Protein AF-A0A3L7TRU2-F1 (afdb_monomer_lite)

Foldseek 3Di:
DDDDDDDDDDDDDDDDDDDDDDDDDDDDDDDDPDPPPPPPPPPPPPPPDPFKFFADWADDDDFWIWTQIPVRDIDIAGNVLCVVLVPDGRDTDDVVSVVSRVVSVVLVVLLVVLVVVCVVPVAEALVRQCVVSPVDPSSNVSSVVCVVVVSHD

Sequence (153 aa):
MTRTLLRRIVTMKTAKKTAKKISKKATTKVATKVATKTAKKTVKKTATIAATKITAITPSGSAQWTLTLSNGTKVKVAAAAAQTVGVRVNGAWSDAVATRLAKSADDQKAFTKAMQLLARSGAMTRATLETKLGSDARAKQTGAALVANGWVS

Radius of gyration: 34.07 Å; chains: 1; bounding box: 79×41×100 Å

pLDDT: mean 72.5, std 24.23, range [28.97, 96.19]

Secondary structure (DSSP, 8-state):
------------------------------------------------PPPPBEEEEEE-SSSEEEEEETTS-EEEEEHHHHHHHT--TTPBP-HHHHHHHHHHHHHHHHHHHHHHHHHHHS---HHHHHHHH-SSHHHHHHHHHHHHTTS--

Structure (mmCIF, N/CA/C/O backbone):
data_AF-A0A3L7TRU2-F1
#
_entry.id   AF-A0A3L7TRU2-F1
#
loop_
_atom_site.group_PDB
_atom_site.id
_atom_site.type_symbol
_atom_site.label_atom_id
_atom_site.label_alt_id
_atom_site.label_comp_id
_atom_site.label_asym_id
_atom_site.label_entity_id
_atom_site.label_seq_id
_atom_site.pdbx_PDB_ins_code
_atom_site.Cartn_x
_atom_site.Cartn_y
_atom_site.Cartn_z
_atom_site.occupancy
_atom_site.B_iso_or_equiv
_atom_site.auth_seq_id
_atom_site.auth_comp_id
_atom_site.auth_asym_id
_atom_site.auth_atom_id
_atom_site.pdbx_PDB_model_num
ATOM 1 N N . MET A 1 1 ? 59.402 -27.076 32.355 1.00 37.66 1 MET A N 1
ATOM 2 C CA . MET A 1 1 ? 60.007 -26.510 33.583 1.00 37.66 1 MET A CA 1
ATOM 3 C C . MET A 1 1 ? 59.502 -25.073 33.736 1.00 37.66 1 MET A C 1
ATOM 5 O O . MET A 1 1 ? 59.604 -24.319 32.783 1.00 37.66 1 MET A O 1
ATOM 9 N N . THR A 1 2 ? 58.607 -24.811 34.701 1.00 34.03 2 THR A N 1
ATOM 10 C CA . THR A 1 2 ? 58.859 -23.965 35.905 1.00 34.03 2 THR A CA 1
ATOM 11 C C . THR A 1 2 ? 59.316 -22.530 35.594 1.00 34.03 2 THR A C 1
ATOM 13 O O . THR A 1 2 ? 60.434 -22.332 35.149 1.00 34.03 2 THR A O 1
ATOM 16 N N . ARG A 1 3 ? 58.413 -21.536 35.720 1.00 32.53 3 ARG A N 1
ATOM 17 C CA . ARG A 1 3 ? 58.312 -20.560 36.850 1.00 32.53 3 ARG A CA 1
ATOM 18 C C . ARG A 1 3 ? 59.574 -19.676 37.002 1.00 32.53 3 ARG A C 1
ATOM 20 O O . ARG A 1 3 ? 60.642 -20.206 37.260 1.00 32.53 3 ARG A O 1
ATOM 27 N N . THR A 1 4 ? 59.488 -18.337 37.004 1.00 38.03 4 THR A N 1
ATOM 28 C CA . THR A 1 4 ? 59.065 -17.545 38.192 1.00 38.03 4 THR A CA 1
ATOM 29 C C . THR A 1 4 ? 58.926 -16.026 37.897 1.00 38.03 4 THR A C 1
ATOM 31 O O . THR A 1 4 ? 59.577 -15.517 36.999 1.00 38.03 4 THR A O 1
ATOM 34 N N . LEU A 1 5 ? 58.062 -15.364 38.694 1.00 40.22 5 LEU A N 1
ATOM 35 C CA . LEU A 1 5 ? 57.827 -13.932 39.046 1.00 40.22 5 LEU A CA 1
ATOM 36 C C . LEU A 1 5 ? 58.940 -12.884 38.722 1.00 40.22 5 LEU A C 1
ATOM 38 O O . LEU A 1 5 ? 60.099 -13.244 38.605 1.00 40.22 5 LEU A O 1
ATOM 42 N N . LEU A 1 6 ? 58.696 -11.559 38.630 1.00 36.94 6 LEU A N 1
ATOM 43 C CA . LEU A 1 6 ? 58.055 -10.600 39.577 1.00 36.94 6 LEU A CA 1
ATOM 44 C C . LEU A 1 6 ? 57.258 -9.494 38.828 1.00 36.94 6 LEU A C 1
ATOM 46 O O . LEU A 1 6 ? 57.697 -9.024 37.791 1.00 36.94 6 LEU A O 1
ATOM 50 N N . ARG A 1 7 ? 56.024 -9.106 39.203 1.00 37.59 7 ARG A N 1
ATOM 51 C CA . ARG A 1 7 ? 55.505 -8.396 40.410 1.00 37.59 7 ARG A CA 1
ATOM 52 C C . ARG A 1 7 ? 55.666 -6.856 40.442 1.00 37.59 7 ARG A C 1
ATOM 54 O O . ARG A 1 7 ? 56.547 -6.329 41.111 1.00 37.59 7 ARG A O 1
ATOM 61 N N . ARG A 1 8 ? 54.651 -6.183 39.881 1.00 36.16 8 ARG A N 1
ATOM 62 C CA . ARG A 1 8 ? 53.944 -4.965 40.363 1.00 36.16 8 ARG A CA 1
ATOM 63 C C . ARG A 1 8 ? 52.447 -5.163 40.008 1.00 36.16 8 ARG A C 1
ATOM 65 O O . ARG A 1 8 ? 52.201 -5.712 38.942 1.00 36.16 8 ARG A O 1
ATOM 72 N N . ILE A 1 9 ? 51.377 -4.894 40.778 1.00 40.47 9 ILE A N 1
ATOM 73 C CA . ILE A 1 9 ? 51.116 -4.351 42.139 1.00 40.47 9 ILE A CA 1
ATOM 74 C C . ILE A 1 9 ? 51.736 -2.978 42.439 1.00 40.47 9 ILE A C 1
ATOM 76 O O . ILE A 1 9 ? 52.924 -2.802 42.214 1.00 40.47 9 ILE A O 1
ATOM 80 N N . VAL A 1 10 ? 51.025 -1.966 42.958 1.00 40.12 10 VAL A N 1
ATOM 81 C CA . VAL A 1 10 ? 49.670 -1.792 43.571 1.00 40.12 10 VAL A CA 1
ATOM 82 C C . VAL A 1 10 ? 49.004 -0.593 42.820 1.00 40.12 10 VAL A C 1
ATOM 84 O O . VAL A 1 10 ? 49.745 0.160 42.200 1.00 40.12 10 VAL A O 1
ATOM 87 N N . THR A 1 11 ? 47.689 -0.363 42.644 1.00 42.81 11 THR A N 1
ATOM 88 C CA . THR A 1 11 ? 46.504 -0.308 43.544 1.00 42.81 11 THR A CA 1
ATOM 89 C C . THR A 1 11 ? 45.257 -0.468 42.637 1.00 42.81 11 THR A C 1
ATOM 91 O O . THR A 1 11 ? 45.152 0.233 41.641 1.00 42.81 11 THR A O 1
ATOM 94 N N . MET A 1 12 ? 44.406 -1.500 42.741 1.00 35.88 12 MET A N 1
ATOM 95 C CA . MET A 1 12 ? 43.316 -1.702 43.722 1.00 35.88 12 MET A CA 1
ATOM 96 C C . MET A 1 12 ? 42.150 -0.686 43.648 1.00 35.88 12 MET A C 1
ATOM 98 O O . MET A 1 12 ? 42.399 0.505 43.555 1.00 35.88 12 MET A O 1
ATOM 102 N N . LYS A 1 13 ? 40.869 -1.071 43.813 1.00 33.03 13 LYS A N 1
ATOM 103 C CA . LYS A 1 13 ? 40.188 -2.388 43.688 1.00 33.03 13 LYS A CA 1
ATOM 104 C C . LYS A 1 13 ? 38.656 -2.208 43.841 1.00 33.03 13 LYS A C 1
ATOM 106 O O . LYS A 1 13 ? 38.231 -1.292 44.526 1.00 33.03 13 LYS A O 1
ATOM 111 N N . THR A 1 14 ? 37.873 -3.135 43.271 1.00 31.05 14 THR A N 1
ATOM 112 C CA . THR A 1 14 ? 36.564 -3.696 43.737 1.00 31.05 14 THR A CA 1
ATOM 113 C C . THR A 1 14 ? 35.676 -2.891 44.716 1.00 31.05 14 THR A C 1
ATOM 115 O O . THR A 1 14 ? 36.113 -2.569 45.809 1.00 31.05 14 THR A O 1
ATOM 118 N N . ALA A 1 15 ? 34.397 -2.603 44.442 1.00 33.28 15 ALA A N 1
ATOM 119 C CA . ALA A 1 15 ? 33.243 -3.501 44.204 1.00 33.28 15 ALA A CA 1
ATOM 120 C C . ALA A 1 15 ? 32.577 -4.151 45.451 1.00 33.28 15 ALA A C 1
ATOM 122 O O . ALA A 1 15 ? 33.248 -4.716 46.304 1.00 33.28 15 ALA A O 1
ATOM 123 N N . LYS A 1 16 ? 31.231 -4.232 45.385 1.00 28.97 16 LYS A N 1
ATOM 124 C CA . LYS A 1 16 ? 30.347 -5.324 45.878 1.00 28.97 16 LYS A CA 1
ATOM 125 C C . LYS A 1 16 ? 29.977 -5.434 47.384 1.00 28.97 16 LYS A C 1
ATOM 127 O O . LYS A 1 16 ? 30.651 -6.118 48.137 1.00 28.97 16 LYS A O 1
ATOM 132 N N . LYS A 1 17 ? 28.723 -5.024 47.670 1.00 33.12 17 LYS A N 1
ATOM 133 C CA . LYS A 1 17 ? 27.719 -5.584 48.628 1.00 33.12 17 LYS A CA 1
ATOM 134 C C . LYS A 1 17 ? 28.025 -5.649 50.149 1.00 33.12 17 LYS A C 1
ATOM 136 O O . LYS A 1 17 ? 29.151 -5.800 50.586 1.00 33.12 17 LYS A O 1
ATOM 141 N N . THR A 1 18 ? 26.921 -5.753 50.913 1.00 31.64 18 THR A N 1
ATOM 142 C CA . THR A 1 18 ? 26.791 -6.160 52.342 1.00 31.64 18 THR A CA 1
ATOM 143 C C . THR A 1 18 ? 27.331 -5.186 53.403 1.00 31.64 18 THR A C 1
ATOM 145 O O . THR A 1 18 ? 28.175 -4.363 53.096 1.00 31.64 18 THR A O 1
ATOM 148 N N . ALA A 1 19 ? 26.917 -5.225 54.679 1.00 31.78 19 ALA A N 1
ATOM 149 C CA . ALA A 1 19 ? 25.593 -5.478 55.282 1.00 31.78 19 ALA A CA 1
ATOM 150 C C . ALA A 1 19 ? 25.617 -5.081 56.784 1.00 31.78 19 ALA A C 1
ATOM 152 O O . ALA A 1 19 ? 26.556 -5.414 57.493 1.00 31.78 19 ALA A O 1
ATOM 153 N N . LYS A 1 20 ? 24.541 -4.445 57.273 1.00 33.06 20 LYS A N 1
ATOM 154 C CA . LYS A 1 20 ? 23.954 -4.560 58.633 1.00 33.06 20 LYS A CA 1
ATOM 155 C C . LYS A 1 20 ? 24.857 -5.010 59.819 1.00 33.06 20 LYS A C 1
ATOM 157 O O . LYS A 1 20 ? 24.949 -6.208 60.081 1.00 33.06 20 LYS A O 1
ATOM 162 N N . LYS A 1 21 ? 25.285 -4.070 60.684 1.00 31.83 21 LYS A N 1
ATOM 163 C CA . LYS A 1 21 ? 25.381 -4.269 62.160 1.00 31.83 21 LYS A CA 1
ATOM 164 C C . LYS A 1 21 ? 25.398 -2.913 62.900 1.00 31.83 21 LYS A C 1
ATOM 166 O O . LYS A 1 21 ? 26.288 -2.112 62.679 1.00 31.83 21 LYS A O 1
ATOM 171 N N . ILE A 1 22 ? 24.288 -2.500 63.521 1.00 33.66 22 ILE A N 1
ATOM 172 C CA . ILE A 1 22 ? 24.008 -2.542 64.978 1.00 33.66 22 ILE A CA 1
ATOM 173 C C . ILE A 1 22 ? 25.076 -1.853 65.852 1.00 33.66 22 ILE A C 1
ATOM 175 O O . ILE A 1 22 ? 26.113 -2.442 66.140 1.00 33.66 22 ILE A O 1
ATOM 179 N N . SER A 1 23 ? 24.706 -0.696 66.410 1.00 32.28 23 SER A N 1
ATOM 180 C CA . SER A 1 23 ? 25.057 -0.279 67.777 1.00 32.28 23 SER A CA 1
ATOM 181 C C . SER A 1 23 ? 23.751 -0.165 68.586 1.00 32.28 23 SER A C 1
ATOM 183 O O . SER A 1 23 ? 22.683 0.023 67.999 1.00 32.28 23 SER A O 1
ATOM 185 N N . LYS A 1 24 ? 23.795 -0.384 69.906 1.00 35.88 24 LYS A N 1
ATOM 186 C CA . LYS A 1 24 ? 22.620 -0.637 70.766 1.00 35.88 24 LYS A CA 1
ATOM 187 C C . LYS A 1 24 ? 22.777 0.074 72.116 1.00 35.88 24 LYS A C 1
ATOM 189 O O . LYS A 1 24 ? 23.882 0.091 72.642 1.00 35.88 24 LYS A O 1
ATOM 194 N N . LYS A 1 25 ? 21.634 0.468 72.713 1.00 31.59 25 LYS A N 1
ATOM 195 C CA . LYS A 1 25 ? 21.447 1.072 74.059 1.00 31.59 25 LYS A CA 1
ATOM 196 C C . LYS A 1 25 ? 21.894 2.553 74.172 1.00 31.59 25 LYS A C 1
ATOM 198 O O . LYS A 1 25 ? 22.836 2.943 73.504 1.00 31.59 25 LYS A O 1
ATOM 203 N N . ALA A 1 26 ? 21.247 3.408 74.978 1.00 32.28 26 ALA A N 1
ATOM 204 C CA . ALA A 1 26 ? 20.095 3.214 75.881 1.00 32.28 26 ALA A CA 1
ATOM 205 C C . ALA A 1 26 ? 19.296 4.522 76.114 1.00 32.28 26 ALA A C 1
ATOM 207 O O . ALA A 1 26 ? 19.883 5.587 75.993 1.00 32.28 26 ALA A O 1
ATOM 208 N N . THR A 1 27 ? 18.032 4.387 76.576 1.00 34.88 27 THR A N 1
ATOM 209 C CA . THR A 1 27 ? 17.245 5.355 77.407 1.00 34.88 27 THR A CA 1
ATOM 210 C C . THR A 1 27 ? 16.953 6.768 76.825 1.00 34.88 27 THR A C 1
ATOM 212 O O . THR A 1 27 ? 17.766 7.324 76.111 1.00 34.88 27 THR A O 1
ATOM 215 N N . THR A 1 28 ? 15.802 7.432 77.032 1.00 35.47 28 THR A N 1
ATOM 216 C CA . THR A 1 28 ? 14.614 7.160 77.874 1.00 35.47 28 THR A CA 1
ATOM 217 C C . THR A 1 28 ? 13.333 7.788 77.277 1.00 35.47 28 THR A C 1
ATOM 219 O O . THR A 1 28 ? 13.372 8.680 76.439 1.00 35.47 28 THR A O 1
ATOM 222 N N . LYS A 1 29 ? 12.182 7.309 77.755 1.00 42.28 29 LYS A N 1
ATOM 223 C CA . LYS A 1 29 ? 10.787 7.680 77.441 1.00 42.28 29 LYS A CA 1
ATOM 224 C C . LYS A 1 29 ? 10.427 9.166 77.685 1.00 42.28 29 LYS A C 1
ATOM 226 O O . LYS A 1 29 ? 10.368 9.567 78.840 1.00 42.28 29 LYS A O 1
ATOM 231 N N . VAL A 1 30 ? 9.997 9.896 76.645 1.00 32.97 30 VAL A N 1
ATOM 232 C CA . VAL A 1 30 ? 9.001 10.996 76.728 1.00 32.97 30 VAL A CA 1
ATOM 233 C C . VAL A 1 30 ? 8.094 10.932 75.490 1.00 32.97 30 VAL A C 1
ATOM 235 O O . VAL A 1 30 ? 8.562 10.625 74.396 1.00 32.97 30 VAL A O 1
ATOM 238 N N . ALA A 1 31 ? 6.790 11.159 75.659 1.00 44.56 31 ALA A N 1
ATOM 239 C CA . ALA A 1 31 ? 5.811 11.093 74.575 1.00 44.56 31 ALA A CA 1
ATOM 240 C C . ALA A 1 31 ? 5.597 12.462 73.910 1.00 44.56 31 ALA A C 1
ATOM 242 O O . ALA A 1 31 ? 5.338 13.442 74.603 1.00 44.56 31 ALA A O 1
ATOM 243 N N . THR A 1 32 ? 5.564 12.497 72.574 1.00 34.69 32 THR A N 1
ATOM 244 C CA . THR A 1 32 ? 5.091 13.663 71.811 1.00 34.69 32 THR A CA 1
ATOM 245 C C . THR A 1 32 ? 4.021 13.216 70.822 1.00 34.69 32 THR A C 1
ATOM 247 O O . THR A 1 32 ? 4.305 12.568 69.815 1.00 34.69 32 THR A O 1
ATOM 250 N N . LYS A 1 33 ? 2.761 13.547 71.122 1.00 42.47 33 LYS A N 1
ATOM 251 C CA . LYS A 1 33 ? 1.587 13.218 70.301 1.00 42.47 33 LYS A CA 1
ATOM 252 C C . LYS A 1 33 ? 1.516 14.151 69.085 1.00 42.47 33 LYS A C 1
ATOM 254 O O . LYS A 1 33 ? 0.725 15.090 69.063 1.00 42.47 33 LYS A O 1
ATOM 259 N N . VAL A 1 34 ? 2.348 13.906 68.074 1.00 33.69 34 VAL A N 1
ATOM 260 C CA . VAL A 1 34 ? 2.284 14.647 66.805 1.00 33.69 34 VAL A CA 1
ATOM 261 C C . VAL A 1 34 ? 1.138 14.087 65.966 1.00 33.69 34 VAL A C 1
ATOM 263 O O . VAL A 1 34 ? 1.215 12.975 65.450 1.00 33.69 34 VAL A O 1
ATOM 266 N N . ALA A 1 35 ? 0.053 14.853 65.847 1.00 40.19 35 ALA A N 1
ATOM 267 C CA . ALA A 1 35 ? -1.088 14.498 65.014 1.00 40.19 35 ALA A CA 1
ATOM 268 C C . ALA A 1 35 ? -0.699 14.535 63.526 1.00 40.19 35 ALA A C 1
ATOM 270 O O . ALA A 1 35 ? -0.710 15.588 62.885 1.00 40.19 35 ALA A O 1
ATOM 271 N N . THR A 1 36 ? -0.361 13.376 62.962 1.00 33.22 36 THR A N 1
ATOM 272 C CA . THR A 1 36 ? -0.068 13.234 61.536 1.00 33.22 36 THR A CA 1
ATOM 273 C C . THR A 1 36 ? -1.349 13.454 60.735 1.00 33.22 36 THR A C 1
ATOM 275 O O . THR A 1 36 ? -2.172 12.549 60.603 1.00 33.22 36 THR A O 1
ATOM 278 N N . LYS A 1 37 ? -1.539 14.661 60.185 1.00 38.97 37 LYS A N 1
ATOM 279 C CA . LYS A 1 37 ? -2.591 14.908 59.189 1.00 38.97 37 LYS A CA 1
ATOM 280 C C . LYS A 1 37 ? -2.354 13.962 58.014 1.00 38.97 37 LYS A C 1
ATOM 282 O O . LYS A 1 37 ? -1.366 14.105 57.296 1.00 38.97 37 LYS A O 1
ATOM 287 N N . THR A 1 38 ? -3.250 12.997 57.823 1.00 36.31 38 THR A N 1
ATOM 288 C CA . THR A 1 38 ? -3.164 12.028 56.731 1.00 36.31 38 THR A CA 1
ATOM 289 C C . THR A 1 38 ? -3.309 12.766 55.406 1.00 36.31 38 THR A C 1
ATOM 291 O O . THR A 1 38 ? -4.419 13.084 54.979 1.00 36.31 38 THR A O 1
ATOM 294 N N . ALA A 1 39 ? -2.185 13.067 54.753 1.00 40.91 39 ALA A N 1
ATOM 295 C CA . ALA A 1 39 ? -2.183 13.645 53.419 1.00 40.91 39 ALA A CA 1
ATOM 296 C C . ALA A 1 39 ? -2.859 12.649 52.470 1.00 40.91 39 ALA A C 1
ATOM 298 O O . ALA A 1 39 ? -2.278 11.628 52.092 1.00 40.91 39 ALA A O 1
ATOM 299 N N . LYS A 1 40 ? -4.125 12.923 52.134 1.00 41.25 40 LYS A N 1
ATOM 300 C CA . LYS A 1 40 ? -4.942 12.101 51.243 1.00 41.25 40 LYS A CA 1
ATOM 301 C C . LYS A 1 40 ? -4.261 12.100 49.878 1.00 41.25 40 LYS A C 1
ATOM 303 O O . LYS A 1 40 ? -4.376 13.060 49.127 1.00 41.25 40 LYS A O 1
ATOM 308 N N . LYS A 1 41 ? -3.490 11.045 49.597 1.00 40.81 41 LYS A N 1
ATOM 309 C CA . LYS A 1 41 ? -2.707 10.902 48.368 1.00 40.81 41 LYS A CA 1
ATOM 310 C C . LYS A 1 41 ? -3.676 10.820 47.195 1.00 40.81 41 LYS A C 1
ATOM 312 O O . LYS A 1 41 ? -4.202 9.748 46.901 1.00 40.81 41 LYS A O 1
ATOM 317 N N . THR A 1 42 ? -3.940 11.958 46.558 1.00 45.97 42 THR A N 1
ATOM 318 C CA . THR A 1 42 ? -4.835 12.065 45.407 1.00 45.97 42 THR A CA 1
ATOM 319 C C . THR A 1 42 ? -4.195 11.336 44.234 1.00 45.97 42 THR A C 1
ATOM 321 O O . THR A 1 42 ? -3.439 11.912 43.453 1.00 45.97 42 THR A O 1
ATOM 324 N N . VAL A 1 43 ? -4.453 10.031 44.134 1.00 45.38 43 VAL A N 1
ATOM 325 C CA . VAL A 1 43 ? -4.071 9.236 42.970 1.00 45.38 43 VAL A CA 1
ATOM 326 C C . VAL A 1 43 ? -4.830 9.824 41.791 1.00 45.38 43 VAL A C 1
ATOM 328 O O . VAL A 1 43 ? -6.039 9.630 41.661 1.00 45.38 43 VAL A O 1
ATOM 331 N N . LYS A 1 44 ? -4.121 10.590 40.956 1.00 41.50 44 LYS A N 1
ATOM 332 C CA . LYS A 1 44 ? -4.644 11.118 39.699 1.00 41.50 44 LYS A CA 1
ATOM 333 C C . LYS A 1 44 ? -4.998 9.908 38.840 1.00 41.50 44 LYS A C 1
ATOM 335 O O . LYS A 1 44 ? -4.119 9.292 38.244 1.00 41.50 44 LYS A O 1
ATOM 340 N N . LYS A 1 45 ? -6.276 9.522 38.854 1.00 44.50 45 LYS A N 1
ATOM 341 C CA . LYS A 1 45 ? -6.816 8.426 38.052 1.00 44.50 45 LYS A CA 1
ATOM 342 C C . LYS A 1 45 ? -6.683 8.848 36.595 1.00 44.50 45 LYS A C 1
ATOM 344 O O . LYS A 1 45 ? -7.546 9.554 36.082 1.00 44.50 45 LYS A O 1
ATOM 349 N N . THR A 1 46 ? -5.572 8.477 35.961 1.00 46.53 46 THR A N 1
ATOM 350 C CA . THR A 1 46 ? -5.373 8.655 34.524 1.00 46.53 46 THR A CA 1
ATOM 351 C C . THR A 1 46 ? -6.543 7.971 33.842 1.00 46.53 46 THR A C 1
ATOM 353 O O . THR A 1 46 ? -6.663 6.748 33.911 1.00 46.53 46 THR A O 1
ATOM 356 N N . ALA A 1 47 ? -7.453 8.763 33.274 1.00 50.47 47 ALA A N 1
ATOM 357 C CA . ALA A 1 47 ? -8.616 8.230 32.593 1.00 50.47 47 ALA A CA 1
ATOM 358 C C . ALA A 1 47 ? -8.109 7.347 31.453 1.00 50.47 47 ALA A C 1
ATOM 360 O O . ALA A 1 47 ? -7.444 7.829 30.536 1.00 50.47 47 ALA A O 1
ATOM 361 N N . THR A 1 48 ? -8.360 6.043 31.551 1.00 54.78 48 THR A N 1
ATOM 362 C CA . THR A 1 48 ? -8.010 5.099 30.498 1.00 54.78 48 THR A CA 1
ATOM 363 C C . THR A 1 48 ? -8.886 5.429 29.301 1.00 54.78 48 THR A C 1
ATOM 365 O O . THR A 1 48 ? -10.061 5.068 29.276 1.00 54.78 48 THR A O 1
ATOM 368 N N . ILE A 1 49 ? -8.332 6.168 28.337 1.00 63.28 49 ILE A N 1
ATOM 369 C CA . ILE A 1 49 ? -9.001 6.440 27.067 1.00 63.28 49 ILE A CA 1
ATOM 370 C C . ILE A 1 49 ? -9.318 5.075 26.457 1.00 63.28 49 ILE A C 1
ATOM 372 O O . ILE A 1 49 ? -8.415 4.257 26.260 1.00 63.28 49 ILE A O 1
ATOM 376 N N . ALA A 1 50 ? -10.603 4.801 26.235 1.00 71.88 50 ALA A N 1
ATOM 377 C CA . ALA A 1 50 ? -11.034 3.530 25.677 1.00 71.88 50 ALA A CA 1
ATOM 378 C C . ALA A 1 50 ? -10.369 3.347 24.308 1.00 71.88 50 ALA A C 1
ATOM 380 O O . ALA A 1 50 ? -10.508 4.198 23.431 1.00 71.88 50 ALA A O 1
ATOM 381 N N . ALA A 1 51 ? -9.619 2.256 24.138 1.00 83.94 51 ALA A N 1
ATOM 382 C CA . ALA A 1 51 ? -8.902 2.003 22.897 1.00 83.94 51 ALA A CA 1
ATOM 383 C C . ALA A 1 51 ? -9.898 1.893 21.735 1.00 83.94 51 ALA A C 1
ATOM 385 O O . ALA A 1 51 ? -10.757 1.007 21.739 1.00 83.94 51 ALA A O 1
ATOM 386 N N . THR A 1 52 ? -9.772 2.780 20.747 1.00 92.69 52 THR A N 1
ATOM 387 C CA . THR A 1 52 ? -10.595 2.753 19.538 1.00 92.69 52 THR A CA 1
ATOM 388 C C . THR A 1 52 ? -10.398 1.422 18.818 1.00 92.69 52 THR A C 1
ATOM 390 O O . THR A 1 52 ? -9.268 0.975 18.617 1.00 92.69 52 THR A O 1
ATOM 393 N N . LYS A 1 53 ? -11.492 0.770 18.426 1.00 94.75 53 LYS A N 1
ATOM 394 C CA . LYS A 1 53 ? -11.475 -0.503 17.691 1.00 94.75 53 LYS A CA 1
ATOM 395 C C . LYS A 1 53 ? -12.182 -0.364 16.355 1.00 94.75 53 LYS A C 1
ATOM 397 O O . LYS A 1 53 ? -13.061 0.477 16.206 1.00 94.75 53 LYS A O 1
ATOM 402 N N . ILE A 1 54 ? -11.833 -1.221 15.407 1.00 95.69 54 ILE A N 1
ATOM 403 C CA . ILE A 1 54 ? -12.543 -1.353 14.133 1.00 95.69 54 ILE A CA 1
ATOM 404 C C . ILE A 1 54 ? -13.773 -2.234 14.365 1.00 95.69 54 ILE A C 1
ATOM 406 O O . ILE A 1 54 ? -13.631 -3.398 14.733 1.00 95.69 54 ILE A O 1
ATOM 410 N N . THR A 1 55 ? -14.972 -1.696 14.170 1.00 95.88 55 THR A N 1
ATOM 411 C CA . THR A 1 55 ? -16.243 -2.414 14.371 1.00 95.88 55 THR A CA 1
ATOM 412 C C . THR A 1 55 ? -16.750 -3.073 13.095 1.00 95.88 55 THR A C 1
ATOM 414 O O . THR A 1 55 ? -17.337 -4.148 13.163 1.00 95.88 55 THR A O 1
ATOM 417 N N . ALA A 1 56 ? -16.487 -2.476 11.931 1.00 95.12 56 ALA A N 1
ATOM 418 C CA . ALA A 1 56 ? -16.850 -3.038 10.634 1.00 95.12 56 ALA A CA 1
ATOM 419 C C . ALA A 1 56 ? -15.830 -2.662 9.553 1.00 95.12 56 ALA A C 1
ATOM 421 O O . ALA A 1 56 ? -15.204 -1.602 9.614 1.00 95.12 56 ALA A O 1
ATOM 422 N N . ILE A 1 57 ? -15.706 -3.523 8.545 1.00 95.69 57 ILE A N 1
ATOM 423 C CA . ILE A 1 57 ? -14.949 -3.282 7.315 1.00 95.69 57 ILE A CA 1
ATOM 424 C C . ILE A 1 57 ? -15.922 -3.519 6.166 1.00 95.69 57 ILE A C 1
ATOM 426 O O . ILE A 1 57 ? -16.461 -4.616 6.045 1.00 95.69 57 ILE A O 1
ATOM 430 N N . THR A 1 58 ? -16.166 -2.502 5.345 1.00 94.62 58 THR A N 1
ATOM 431 C CA . THR A 1 58 ? -17.080 -2.589 4.201 1.00 94.62 58 THR A CA 1
ATOM 432 C C . THR A 1 58 ? -16.356 -2.233 2.902 1.00 94.62 58 THR A C 1
ATOM 434 O O . THR A 1 58 ? -15.601 -1.259 2.877 1.00 94.62 58 THR A O 1
ATOM 437 N N . PRO A 1 59 ? -16.561 -2.976 1.799 1.00 93.06 59 PRO A N 1
ATOM 438 C CA . PRO A 1 59 ? -16.104 -2.545 0.482 1.00 93.06 59 PRO A CA 1
ATOM 439 C C . PRO A 1 59 ? -16.743 -1.205 0.101 1.00 93.06 59 PRO A C 1
ATOM 441 O O . PRO A 1 59 ? -17.926 -0.981 0.351 1.00 93.06 59 PRO A O 1
ATOM 444 N N . SER A 1 60 ? -15.971 -0.304 -0.504 1.00 88.56 60 SER A N 1
ATOM 445 C CA . SER A 1 60 ? -16.456 1.008 -0.934 1.00 88.56 60 SER A CA 1
ATOM 446 C C . SER A 1 60 ? -15.800 1.413 -2.255 1.00 88.56 60 SER A C 1
ATOM 448 O O . SER A 1 60 ? -14.830 2.167 -2.267 1.00 88.56 60 SER A O 1
ATOM 450 N N . GLY A 1 61 ? -16.329 0.900 -3.367 1.00 85.50 61 GLY A N 1
ATOM 451 C CA . GLY A 1 61 ? -15.738 1.052 -4.701 1.00 85.50 61 GLY A CA 1
ATOM 452 C C . GLY A 1 61 ? -14.703 -0.032 -5.032 1.00 85.50 61 GLY A C 1
ATOM 453 O O . GLY A 1 61 ? -14.484 -0.960 -4.258 1.00 85.50 61 GLY A O 1
ATOM 454 N N . SER A 1 62 ? -14.070 0.084 -6.201 1.00 81.06 62 SER A N 1
ATOM 455 C CA . SER A 1 62 ? -13.269 -0.987 -6.822 1.00 81.06 62 SER A CA 1
ATOM 456 C C . SER A 1 62 ? -11.968 -1.358 -6.098 1.00 81.06 62 SER A C 1
ATOM 458 O O . SER A 1 62 ? -11.500 -2.482 -6.246 1.00 81.06 62 SER A O 1
ATOM 460 N N . ALA A 1 63 ? -11.371 -0.444 -5.324 1.00 88.75 63 ALA A N 1
ATOM 461 C CA . ALA A 1 63 ? -10.071 -0.662 -4.669 1.00 88.75 63 ALA A CA 1
ATOM 462 C C . ALA A 1 63 ? -9.962 -0.051 -3.256 1.00 88.75 63 ALA A C 1
ATOM 464 O O . ALA A 1 63 ? -8.861 0.092 -2.716 1.00 88.75 63 ALA A O 1
ATOM 465 N N . GLN A 1 64 ? -11.085 0.334 -2.643 1.00 92.75 64 GLN A N 1
ATOM 466 C CA . GLN A 1 64 ? -11.117 0.968 -1.322 1.00 92.75 64 GLN A CA 1
ATOM 467 C C . GLN A 1 64 ? -12.069 0.241 -0.374 1.00 92.75 64 GLN A C 1
ATOM 469 O O . GLN A 1 64 ? -13.110 -0.272 -0.785 1.00 92.75 64 GLN A O 1
ATOM 474 N N . TRP A 1 65 ? -11.725 0.250 0.911 1.00 94.56 65 TRP A N 1
ATOM 475 C CA . TRP A 1 65 ? -12.585 -0.185 2.006 1.00 94.56 65 TRP A CA 1
ATOM 476 C C . TRP A 1 65 ? -12.893 0.996 2.926 1.00 94.56 65 TRP A C 1
ATOM 478 O O . TRP A 1 65 ? -12.058 1.880 3.132 1.00 94.56 65 TRP A O 1
ATOM 488 N N . THR A 1 66 ? -14.079 0.986 3.522 1.00 95.50 66 THR A N 1
ATOM 489 C CA . THR A 1 66 ? -14.463 1.882 4.609 1.00 95.50 66 THR A CA 1
ATOM 490 C C . THR A 1 66 ? -14.408 1.113 5.927 1.00 95.50 66 THR A C 1
ATOM 492 O O . THR A 1 66 ? -15.101 0.117 6.126 1.00 95.50 66 THR A O 1
ATOM 495 N N . LEU A 1 67 ? -13.562 1.582 6.838 1.00 94.94 67 LEU A N 1
ATOM 496 C CA . LEU A 1 67 ? -13.451 1.091 8.205 1.00 94.94 67 LEU A CA 1
ATOM 497 C C . LEU A 1 67 ? -14.398 1.910 9.082 1.00 94.94 67 LEU A C 1
ATOM 499 O O . LEU A 1 67 ? -14.261 3.131 9.145 1.00 94.94 67 LEU A O 1
ATOM 503 N N . THR A 1 68 ? -15.332 1.260 9.771 1.00 96.19 68 THR A N 1
ATOM 504 C CA . THR A 1 68 ? -16.098 1.902 10.850 1.00 96.19 68 THR A CA 1
ATOM 505 C C . THR A 1 68 ? -15.377 1.652 12.167 1.00 96.19 68 THR A C 1
ATOM 507 O O . THR A 1 68 ? -14.954 0.528 12.445 1.00 96.19 68 THR A O 1
ATOM 510 N N . LEU A 1 69 ? -15.212 2.701 12.966 1.00 95.38 69 LEU A N 1
ATOM 511 C CA . LEU A 1 69 ? -14.547 2.668 14.262 1.00 95.38 69 LEU A CA 1
ATOM 512 C C . LEU A 1 69 ? -15.564 2.705 15.414 1.00 95.38 69 LEU A C 1
ATOM 514 O O . LEU A 1 69 ? -16.700 3.149 15.258 1.00 95.38 69 LEU A O 1
ATOM 518 N N . SER A 1 70 ? -15.151 2.264 16.603 1.00 93.44 70 SER A N 1
ATOM 519 C CA . SER A 1 70 ? -15.996 2.168 17.804 1.00 93.44 70 SER A CA 1
ATOM 520 C C . SER A 1 70 ? -16.474 3.514 18.356 1.00 93.44 70 SER A C 1
ATOM 522 O O . SER A 1 70 ? -17.392 3.549 19.165 1.00 93.44 70 SER A O 1
ATOM 524 N N . ASN A 1 71 ? -15.864 4.617 17.921 1.00 91.12 71 ASN A N 1
ATOM 525 C CA . ASN A 1 71 ? -16.294 5.991 18.189 1.00 91.12 71 ASN A CA 1
ATOM 526 C C . ASN A 1 71 ? -17.226 6.553 17.087 1.00 91.12 71 ASN A C 1
ATOM 528 O O . ASN A 1 71 ? -17.462 7.756 17.044 1.00 91.12 71 ASN A O 1
ATOM 532 N N . GLY A 1 72 ? -17.698 5.716 16.156 1.00 90.75 72 GLY A N 1
ATOM 533 C CA . GLY A 1 72 ? -18.552 6.103 15.027 1.00 90.75 72 GLY A CA 1
ATOM 534 C C . GLY A 1 72 ? -17.813 6.698 13.821 1.00 90.75 72 GLY A C 1
ATOM 535 O O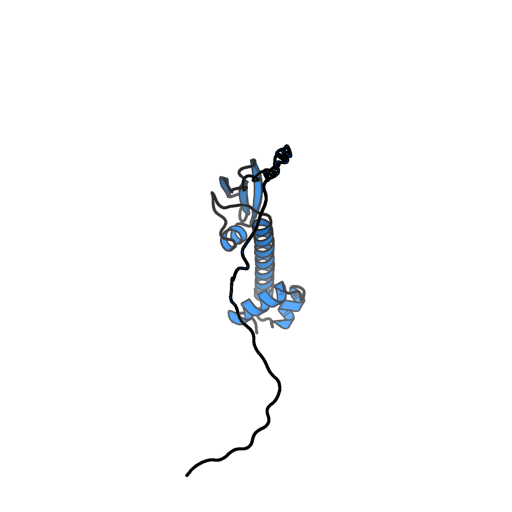 . GLY A 1 72 ? -18.422 6.867 12.763 1.00 90.75 72 GLY A O 1
ATOM 536 N N . THR A 1 73 ? -16.511 6.989 13.927 1.00 93.88 73 THR A N 1
ATOM 537 C CA . THR A 1 73 ? -15.716 7.519 12.808 1.00 93.88 73 THR A CA 1
ATOM 538 C C . THR A 1 73 ? -15.641 6.508 11.659 1.00 93.88 73 THR A C 1
ATOM 540 O O . THR A 1 73 ? -15.453 5.312 11.881 1.00 93.88 73 THR A O 1
ATOM 543 N N . LYS A 1 74 ? -15.744 6.994 10.417 1.00 94.50 74 LYS A N 1
ATOM 544 C CA . LYS A 1 74 ? -15.552 6.199 9.196 1.00 94.50 74 LYS A CA 1
ATOM 545 C C . LYS A 1 74 ? -14.266 6.632 8.498 1.00 94.50 74 LYS A C 1
ATOM 547 O O . LYS A 1 74 ? -14.100 7.813 8.208 1.00 94.50 74 LYS A O 1
ATOM 552 N N . VAL A 1 75 ? -13.372 5.688 8.215 1.00 93.44 75 VAL A N 1
ATOM 553 C CA . VAL A 1 75 ? -12.072 5.935 7.568 1.00 93.44 75 VAL A CA 1
ATOM 554 C C . VAL A 1 75 ? -12.014 5.175 6.248 1.00 93.44 75 VAL A C 1
ATOM 556 O O . VAL A 1 75 ? -12.204 3.961 6.230 1.00 93.44 75 VAL A O 1
ATOM 559 N N . LYS A 1 76 ? -11.735 5.867 5.139 1.00 93.69 76 LYS A N 1
ATOM 560 C CA . LYS A 1 76 ? -11.499 5.229 3.835 1.00 93.69 76 LYS A CA 1
ATOM 561 C C . LYS A 1 76 ? -10.028 4.848 3.700 1.00 93.69 76 LYS A C 1
ATOM 563 O O . LYS A 1 76 ? -9.153 5.667 3.968 1.00 93.69 76 LYS A O 1
ATOM 568 N N . VAL A 1 77 ? -9.762 3.620 3.268 1.00 92.75 77 VAL A N 1
ATOM 569 C CA . VAL A 1 77 ? -8.412 3.064 3.090 1.00 92.75 77 VAL A CA 1
ATOM 570 C C . VAL A 1 77 ? -8.322 2.304 1.768 1.00 92.75 77 VAL A C 1
ATOM 572 O O . VAL A 1 77 ? -9.321 1.771 1.287 1.00 92.75 77 VAL A O 1
ATOM 575 N N . ALA A 1 78 ? -7.131 2.225 1.171 1.00 93.06 78 ALA A N 1
ATOM 576 C CA . ALA A 1 78 ? -6.907 1.338 0.030 1.00 93.06 78 ALA A CA 1
ATOM 577 C C . ALA A 1 78 ? -6.994 -0.129 0.489 1.00 93.06 78 ALA A C 1
ATOM 579 O O . ALA A 1 78 ? -6.401 -0.492 1.506 1.00 93.06 78 ALA A O 1
ATOM 580 N N . ALA A 1 79 ? -7.719 -0.968 -0.256 1.00 91.81 79 ALA A N 1
ATOM 581 C CA . ALA A 1 79 ? -7.975 -2.362 0.119 1.00 91.81 79 ALA A CA 1
ATOM 582 C C . ALA A 1 79 ? -6.672 -3.170 0.256 1.00 91.81 79 ALA A C 1
ATOM 584 O O . ALA A 1 79 ? -6.444 -3.820 1.275 1.00 91.81 79 ALA A O 1
ATOM 585 N N . ALA A 1 80 ? -5.770 -3.045 -0.722 1.00 90.62 80 ALA A N 1
ATOM 586 C CA . ALA A 1 80 ? -4.466 -3.700 -0.689 1.00 90.62 80 ALA A CA 1
ATOM 587 C C . ALA A 1 80 ? -3.609 -3.227 0.501 1.00 90.62 80 ALA A C 1
ATOM 589 O O . ALA A 1 80 ? -2.969 -4.040 1.161 1.00 90.62 80 ALA A O 1
ATOM 590 N N . ALA A 1 81 ? -3.610 -1.932 0.840 1.00 91.50 81 ALA A N 1
ATOM 591 C CA . ALA A 1 81 ? -2.880 -1.420 2.005 1.00 91.50 81 ALA A CA 1
ATOM 592 C C . ALA A 1 81 ? -3.459 -1.953 3.328 1.00 91.50 81 ALA A C 1
ATOM 594 O O . ALA A 1 81 ? -2.714 -2.301 4.244 1.00 91.50 81 ALA A O 1
ATOM 595 N N . ALA A 1 82 ? -4.788 -2.071 3.419 1.00 91.94 82 ALA A N 1
ATOM 596 C CA . ALA A 1 82 ? -5.463 -2.675 4.565 1.00 91.94 82 ALA A CA 1
ATOM 597 C C . ALA A 1 82 ? -5.094 -4.157 4.744 1.00 91.94 82 ALA A C 1
ATOM 599 O O . ALA A 1 82 ? -4.849 -4.590 5.871 1.00 91.94 82 ALA A O 1
ATOM 600 N N . GLN A 1 83 ? -4.974 -4.905 3.644 1.00 92.38 83 GLN A N 1
ATOM 601 C CA . GLN A 1 83 ? -4.477 -6.283 3.644 1.00 92.38 83 GLN A CA 1
ATOM 602 C C . GLN A 1 83 ? -3.010 -6.354 4.097 1.00 92.38 83 GLN A C 1
ATOM 604 O O . GLN A 1 83 ? -2.706 -7.094 5.030 1.00 92.38 83 GLN A O 1
ATOM 609 N N . THR A 1 84 ? -2.112 -5.541 3.523 1.00 91.75 84 THR A N 1
ATOM 610 C CA . THR A 1 84 ? -0.680 -5.514 3.889 1.00 91.75 84 THR A CA 1
ATOM 611 C C . THR A 1 84 ? -0.444 -5.157 5.362 1.00 91.75 84 THR A C 1
ATOM 613 O O . THR A 1 84 ? 0.450 -5.714 5.992 1.00 91.75 84 THR A O 1
ATOM 616 N N . VAL A 1 85 ? -1.245 -4.254 5.939 1.00 92.25 85 VAL A N 1
ATOM 617 C CA . VAL A 1 85 ? -1.135 -3.854 7.358 1.00 92.25 85 VAL A CA 1
ATOM 618 C C . VAL A 1 85 ? -1.848 -4.835 8.312 1.00 92.25 85 VAL A C 1
ATOM 620 O O . VAL A 1 85 ? -1.679 -4.736 9.527 1.00 92.25 85 VAL A O 1
ATOM 623 N N . GLY A 1 86 ? -2.611 -5.808 7.798 1.00 92.81 86 GLY A N 1
ATOM 624 C CA . GLY A 1 86 ? -3.323 -6.801 8.613 1.00 92.81 86 GLY A CA 1
ATOM 625 C C . GLY A 1 86 ? -4.561 -6.243 9.327 1.00 92.81 86 GLY A C 1
ATOM 626 O O . GLY A 1 86 ? -4.862 -6.623 10.461 1.00 92.81 86 GLY A O 1
ATOM 627 N N . VAL A 1 87 ? -5.267 -5.306 8.689 1.00 93.19 87 VAL A N 1
ATOM 628 C CA . VAL A 1 87 ? -6.475 -4.674 9.235 1.00 93.19 87 VAL A CA 1
ATOM 629 C C . VAL A 1 87 ? -7.611 -5.695 9.356 1.00 93.19 87 VAL A C 1
ATOM 631 O O . VAL A 1 87 ? -7.942 -6.387 8.398 1.00 93.19 87 VAL A O 1
ATOM 634 N N . ARG A 1 88 ? -8.240 -5.767 10.536 1.00 94.25 88 ARG A N 1
ATOM 635 C CA . ARG A 1 88 ? -9.329 -6.710 10.841 1.00 94.25 88 ARG A CA 1
ATOM 636 C C . ARG A 1 88 ? -10.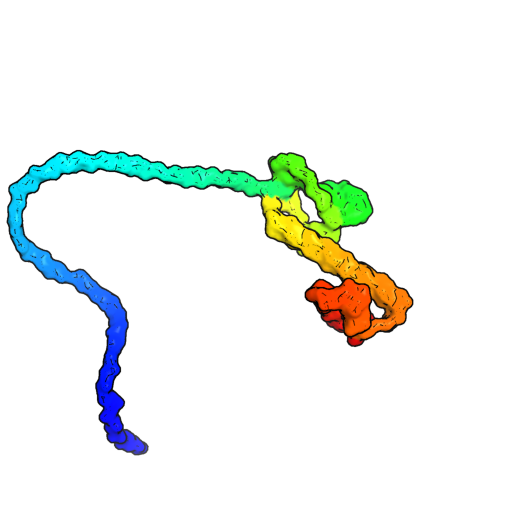365 -6.118 11.794 1.00 94.25 88 ARG A C 1
ATOM 638 O O . ARG A 1 88 ? -10.038 -5.255 12.611 1.00 94.25 88 ARG A O 1
ATOM 645 N N . VAL A 1 89 ? -11.597 -6.625 11.726 1.00 94.50 89 VAL A N 1
ATOM 646 C CA . VAL A 1 89 ? -12.661 -6.329 12.702 1.00 94.50 89 VAL A CA 1
ATOM 647 C C . VAL A 1 89 ? -12.201 -6.721 14.113 1.00 94.50 89 VAL A C 1
ATOM 649 O O . VAL A 1 89 ? -11.432 -7.665 14.290 1.00 94.50 89 VAL A O 1
ATOM 652 N N . ASN A 1 90 ? -12.617 -5.945 15.114 1.00 93.25 90 ASN A N 1
ATOM 653 C CA . ASN A 1 90 ? -12.137 -5.954 16.500 1.00 93.25 90 ASN A CA 1
ATOM 654 C C . ASN A 1 90 ? -10.636 -5.648 16.684 1.00 93.25 90 ASN A C 1
ATOM 656 O O . ASN A 1 90 ? -10.151 -5.629 17.818 1.00 93.25 90 ASN A O 1
ATOM 660 N N . GLY A 1 91 ? -9.902 -5.346 15.606 1.00 91.88 91 GLY A N 1
ATOM 661 C CA . GLY A 1 91 ? -8.544 -4.817 15.671 1.00 91.88 91 GLY A CA 1
ATOM 662 C C . GLY A 1 91 ? -8.500 -3.440 16.335 1.00 91.88 91 GLY A C 1
ATOM 663 O O . GLY A 1 91 ? -9.433 -2.644 16.210 1.00 91.88 91 GLY A O 1
ATOM 664 N N . ALA A 1 92 ? -7.408 -3.156 17.046 1.00 92.88 92 ALA A N 1
ATOM 665 C CA . ALA A 1 92 ? -7.159 -1.836 17.614 1.00 92.88 92 ALA A CA 1
ATOM 666 C C . ALA A 1 92 ? -6.825 -0.828 16.504 1.00 92.88 92 ALA A C 1
ATOM 668 O O . ALA A 1 92 ? -6.022 -1.115 15.615 1.00 92.88 92 ALA A O 1
ATOM 669 N N . TRP A 1 93 ? -7.419 0.359 16.585 1.00 93.00 93 TRP A N 1
ATOM 670 C CA . TRP A 1 93 ? -7.102 1.500 15.739 1.00 93.00 93 TRP A CA 1
ATOM 671 C C . TRP A 1 93 ? -6.213 2.485 16.500 1.00 93.00 93 TRP A C 1
ATOM 673 O O . TRP A 1 93 ? -6.452 2.774 17.672 1.00 93.00 93 TRP A O 1
ATOM 683 N N . SER A 1 94 ? -5.188 3.008 15.832 1.00 91.88 94 SER A N 1
ATOM 684 C CA . SER A 1 94 ? -4.296 4.038 16.367 1.00 91.88 94 SER A CA 1
ATOM 685 C C . SER A 1 94 ? -3.627 4.814 15.236 1.00 91.88 94 SER A C 1
ATOM 687 O O . SER A 1 94 ? -3.583 4.349 14.093 1.00 91.88 94 SER A O 1
ATOM 689 N N . ASP A 1 95 ? -3.032 5.960 15.556 1.00 90.75 95 ASP A N 1
ATOM 690 C CA . ASP A 1 95 ? -2.329 6.800 14.576 1.00 90.75 95 ASP A CA 1
ATOM 691 C C . ASP A 1 95 ? -1.134 6.072 13.940 1.00 90.75 95 ASP A C 1
ATOM 693 O O . ASP A 1 95 ? -0.807 6.287 12.773 1.00 90.75 95 ASP A O 1
ATOM 697 N N . ALA A 1 96 ? -0.526 5.124 14.662 1.00 90.81 96 ALA A N 1
ATOM 698 C CA . ALA A 1 96 ? 0.502 4.240 14.120 1.00 90.81 96 ALA A CA 1
ATOM 699 C C . ALA A 1 96 ? -0.056 3.280 13.049 1.00 90.81 96 ALA A C 1
ATOM 701 O O . ALA A 1 96 ? 0.624 3.010 12.060 1.00 90.81 96 ALA A O 1
ATOM 702 N N . VAL A 1 97 ? -1.291 2.785 13.207 1.00 92.81 97 VAL A N 1
ATOM 703 C CA . VAL A 1 97 ? -1.979 1.980 12.179 1.00 92.81 97 VAL A CA 1
ATOM 704 C C . VAL A 1 97 ? -2.338 2.855 10.977 1.00 92.81 97 VAL A C 1
ATOM 706 O O . VAL A 1 97 ? -2.037 2.473 9.848 1.00 92.81 97 VAL A O 1
ATOM 709 N N . ALA A 1 98 ? -2.876 4.058 11.203 1.00 92.06 98 ALA A N 1
ATOM 710 C CA . ALA A 1 98 ? -3.177 5.018 10.138 1.00 92.06 98 ALA A CA 1
ATOM 711 C C . ALA A 1 98 ? -1.922 5.410 9.328 1.00 92.06 98 ALA A C 1
ATOM 713 O O . ALA A 1 98 ? -1.943 5.395 8.098 1.00 92.06 98 ALA A O 1
ATOM 714 N N . THR A 1 99 ? -0.798 5.662 10.005 1.00 93.69 99 THR A N 1
ATOM 715 C CA . THR A 1 99 ? 0.494 5.986 9.372 1.00 93.69 99 THR A CA 1
ATOM 716 C C . THR A 1 99 ? 1.023 4.821 8.530 1.00 93.69 99 THR A C 1
ATOM 718 O O . THR A 1 99 ? 1.475 5.025 7.403 1.00 93.69 99 THR A O 1
ATOM 721 N N . ARG A 1 100 ? 0.931 3.580 9.034 1.00 93.19 100 ARG A N 1
ATOM 722 C CA . ARG A 1 100 ? 1.314 2.371 8.278 1.00 93.19 100 ARG A CA 1
ATOM 723 C C . ARG A 1 100 ? 0.440 2.168 7.042 1.00 93.19 100 ARG A C 1
ATOM 725 O O . ARG A 1 100 ? 0.967 1.805 5.996 1.00 93.19 100 ARG A O 1
ATOM 732 N N . LEU A 1 101 ? -0.862 2.439 7.143 1.00 93.94 101 LEU A N 1
ATOM 733 C CA . LEU A 1 101 ? -1.796 2.370 6.016 1.00 93.94 101 LEU A CA 1
ATOM 734 C C . LEU A 1 101 ? -1.468 3.403 4.938 1.00 93.94 101 LEU A C 1
ATOM 736 O O . LEU A 1 101 ? -1.404 3.046 3.765 1.00 93.94 101 LEU A O 1
ATOM 740 N N . ALA A 1 102 ? -1.201 4.651 5.330 1.00 91.25 102 ALA A N 1
ATOM 741 C CA . ALA A 1 102 ? -0.784 5.700 4.404 1.00 91.25 102 ALA A CA 1
ATOM 742 C C . ALA A 1 102 ? 0.531 5.336 3.692 1.00 91.25 102 ALA A C 1
ATOM 744 O O . ALA A 1 102 ? 0.589 5.365 2.463 1.00 91.25 102 ALA A O 1
ATOM 745 N N . LYS A 1 103 ? 1.554 4.895 4.443 1.00 90.38 103 LYS A N 1
ATOM 746 C CA . LYS A 1 103 ? 2.824 4.438 3.860 1.00 90.38 103 LYS A CA 1
ATOM 747 C C . LYS A 1 103 ? 2.624 3.258 2.903 1.00 90.38 103 LYS A C 1
ATOM 749 O O . LYS A 1 103 ? 3.116 3.314 1.784 1.00 90.38 103 LYS A O 1
ATOM 754 N N . SER A 1 104 ? 1.880 2.228 3.305 1.00 89.75 104 SER A N 1
ATOM 755 C CA . SER A 1 104 ? 1.635 1.051 2.462 1.00 89.75 104 SER A CA 1
ATOM 756 C C . SER A 1 104 ? 0.875 1.403 1.178 1.00 89.75 104 SER A C 1
ATOM 758 O O . SER A 1 104 ? 1.226 0.899 0.114 1.00 89.75 104 SER A O 1
ATOM 760 N N . ALA A 1 105 ? -0.102 2.314 1.246 1.00 90.25 105 ALA A N 1
ATOM 761 C CA . ALA A 1 105 ? -0.811 2.805 0.067 1.00 90.25 105 ALA A CA 1
ATOM 762 C C . ALA A 1 105 ? 0.107 3.598 -0.880 1.00 90.25 105 ALA A C 1
ATOM 764 O O . ALA A 1 105 ? -0.030 3.490 -2.096 1.00 90.25 105 ALA A O 1
ATOM 765 N N . ASP A 1 106 ? 1.051 4.382 -0.357 1.00 89.19 106 ASP A N 1
ATOM 766 C CA . ASP A 1 106 ? 2.022 5.097 -1.189 1.00 89.19 106 ASP A CA 1
ATOM 767 C C . ASP A 1 106 ? 3.088 4.173 -1.792 1.00 89.19 106 ASP A C 1
ATOM 769 O O . ASP A 1 106 ? 3.425 4.326 -2.965 1.00 89.19 106 ASP A O 1
ATOM 773 N N . ASP A 1 107 ? 3.581 3.192 -1.033 1.00 86.81 107 ASP A N 1
ATOM 774 C CA . ASP A 1 107 ? 4.516 2.180 -1.537 1.00 86.81 107 ASP A CA 1
ATOM 775 C C . ASP A 1 107 ? 3.855 1.369 -2.681 1.00 86.81 107 ASP A C 1
ATOM 777 O O . ASP A 1 107 ? 4.475 1.120 -3.716 1.00 86.81 107 ASP A O 1
ATOM 781 N N . GLN A 1 108 ? 2.554 1.061 -2.567 1.00 87.75 108 GLN A N 1
ATOM 782 C CA . GLN A 1 108 ? 1.755 0.436 -3.633 1.00 87.75 108 GLN A CA 1
ATOM 783 C C . GLN A 1 108 ? 1.593 1.330 -4.875 1.00 87.75 108 GLN A C 1
ATOM 785 O O . GLN A 1 108 ? 1.687 0.831 -6.000 1.00 87.75 108 GLN A O 1
ATOM 790 N N . LYS A 1 109 ? 1.398 2.649 -4.713 1.00 87.75 109 LYS A N 1
ATOM 791 C CA . LYS A 1 109 ? 1.380 3.600 -5.845 1.00 87.75 109 LYS A CA 1
ATOM 792 C C . LYS A 1 109 ? 2.738 3.656 -6.544 1.00 87.75 109 LYS A C 1
ATOM 794 O O . LYS A 1 109 ? 2.780 3.641 -7.773 1.00 87.75 109 LYS A O 1
ATOM 799 N N . ALA A 1 110 ? 3.833 3.707 -5.781 1.00 86.44 110 ALA A N 1
ATOM 800 C CA . ALA A 1 110 ? 5.191 3.749 -6.322 1.00 86.44 110 ALA A CA 1
ATOM 801 C C . ALA A 1 110 ? 5.498 2.492 -7.150 1.00 86.44 110 ALA A C 1
ATOM 803 O O . ALA A 1 110 ? 5.928 2.607 -8.298 1.00 86.44 110 ALA A O 1
ATOM 804 N N . PHE A 1 111 ? 5.172 1.309 -6.620 1.00 86.75 111 PHE A N 1
ATOM 805 C CA . PHE A 1 111 ? 5.294 0.039 -7.335 1.00 86.75 111 PHE A CA 1
ATOM 806 C C . PHE A 1 111 ? 4.414 -0.020 -8.595 1.00 86.75 111 PHE A C 1
ATOM 808 O O . PHE A 1 111 ? 4.891 -0.378 -9.669 1.00 86.75 111 PHE A O 1
ATOM 815 N N . THR A 1 112 ? 3.151 0.414 -8.511 1.00 89.00 112 THR A N 1
ATOM 816 C CA . THR A 1 112 ? 2.242 0.458 -9.674 1.00 89.00 112 THR A CA 1
ATOM 817 C C . THR A 1 112 ? 2.776 1.381 -10.777 1.00 89.00 112 THR A C 1
ATOM 819 O O . THR A 1 112 ? 2.797 0.996 -11.946 1.00 89.00 112 THR A O 1
ATOM 822 N N . LYS A 1 113 ? 3.278 2.573 -10.420 1.00 88.31 113 LYS A N 1
ATOM 823 C CA . LYS A 1 113 ? 3.917 3.505 -11.365 1.00 88.31 113 LYS A CA 1
ATOM 824 C C . LYS A 1 113 ? 5.182 2.895 -11.979 1.00 88.31 113 LYS A C 1
ATOM 826 O O . LYS A 1 113 ? 5.407 3.046 -13.177 1.00 88.31 113 LYS A O 1
ATOM 831 N N . ALA A 1 114 ? 5.986 2.184 -11.189 1.00 86.56 114 ALA A N 1
ATOM 832 C CA . ALA A 1 114 ? 7.173 1.485 -11.675 1.00 86.56 114 ALA A CA 1
ATOM 833 C C . ALA A 1 114 ? 6.820 0.402 -12.709 1.00 86.56 114 ALA A C 1
ATOM 835 O O . ALA A 1 114 ? 7.451 0.335 -13.761 1.00 86.56 114 ALA A O 1
ATOM 836 N N . MET A 1 115 ? 5.754 -0.367 -12.465 1.00 87.38 115 MET A N 1
ATOM 837 C CA . MET A 1 115 ? 5.246 -1.364 -13.412 1.00 87.38 115 MET A CA 1
ATOM 838 C C . MET A 1 115 ? 4.708 -0.753 -14.703 1.00 87.38 115 MET A C 1
ATOM 840 O O . MET A 1 115 ? 5.010 -1.252 -15.782 1.00 87.38 115 MET A O 1
ATOM 844 N N . GLN A 1 116 ? 3.968 0.354 -14.622 1.00 89.56 116 GLN A N 1
ATOM 845 C CA . GLN A 1 116 ? 3.503 1.084 -15.808 1.00 89.56 116 GLN A CA 1
ATOM 846 C C . GLN A 1 116 ? 4.669 1.642 -16.638 1.00 89.56 116 GLN A C 1
ATOM 848 O O . GLN A 1 116 ? 4.619 1.632 -17.868 1.00 89.56 116 GLN A O 1
ATOM 853 N N . LEU A 1 117 ? 5.729 2.114 -15.975 1.00 87.31 117 LEU A N 1
ATOM 854 C CA . LEU A 1 117 ? 6.952 2.566 -16.635 1.00 87.31 117 LEU A CA 1
ATOM 855 C C . LEU A 1 117 ? 7.676 1.410 -17.335 1.00 87.31 117 LEU A C 1
ATOM 857 O O . LEU A 1 117 ? 8.027 1.556 -18.505 1.00 87.31 117 LEU A O 1
ATOM 861 N N . LEU A 1 118 ? 7.855 0.273 -16.654 1.00 85.50 118 LEU A N 1
ATOM 862 C CA . LEU A 1 118 ? 8.504 -0.913 -17.214 1.00 85.50 118 LEU A CA 1
ATOM 863 C C . LEU A 1 118 ? 7.719 -1.476 -18.408 1.00 85.50 118 LEU A C 1
ATOM 865 O O . LEU A 1 118 ? 8.293 -1.666 -19.475 1.00 85.50 118 LEU A O 1
ATOM 869 N N . ALA A 1 119 ? 6.398 -1.634 -18.276 1.00 87.56 119 ALA A N 1
ATOM 870 C CA . ALA A 1 119 ? 5.525 -2.098 -19.356 1.00 87.56 119 ALA A CA 1
ATOM 871 C C . ALA A 1 119 ? 5.566 -1.191 -20.601 1.00 87.56 119 ALA A C 1
ATOM 873 O O . ALA A 1 119 ? 5.360 -1.666 -21.714 1.00 87.56 119 ALA A O 1
ATOM 874 N N . ARG A 1 120 ? 5.852 0.109 -20.432 1.00 86.50 120 ARG A N 1
ATOM 875 C CA . ARG A 1 120 ? 5.966 1.066 -21.542 1.00 86.50 120 ARG A CA 1
ATOM 876 C C . ARG A 1 120 ? 7.352 1.100 -22.196 1.00 86.50 120 ARG A C 1
ATOM 878 O O . ARG A 1 120 ? 7.433 1.470 -23.363 1.00 86.50 120 ARG A O 1
ATOM 885 N N . SER A 1 121 ? 8.430 0.780 -21.475 1.00 81.12 121 SER A N 1
ATOM 886 C CA . SER A 1 121 ? 9.801 0.833 -22.018 1.00 81.12 121 SER A CA 1
ATOM 887 C C . SER A 1 121 ? 10.456 -0.530 -22.261 1.00 81.12 121 SER A C 1
ATOM 889 O O . SER A 1 121 ? 11.548 -0.567 -22.821 1.00 81.12 121 SER A O 1
ATOM 891 N N . GLY A 1 122 ? 9.828 -1.634 -21.849 1.00 72.12 122 GLY A N 1
ATOM 892 C CA . GLY A 1 122 ? 10.311 -3.008 -22.024 1.00 72.12 122 GLY A CA 1
ATOM 893 C C . GLY A 1 122 ? 11.462 -3.365 -21.082 1.00 72.12 122 GLY A C 1
ATOM 894 O O . GLY A 1 122 ? 11.309 -4.213 -20.211 1.00 72.12 122 GLY A O 1
ATOM 895 N N . ALA A 1 123 ? 12.592 -2.672 -21.220 1.00 72.44 123 ALA A N 1
ATOM 896 C CA . ALA A 1 123 ? 13.749 -2.779 -20.339 1.00 72.44 123 ALA A CA 1
ATOM 897 C C . ALA A 1 123 ? 14.060 -1.415 -19.706 1.00 72.44 123 ALA A C 1
ATOM 899 O O . ALA A 1 123 ? 13.935 -0.363 -20.338 1.00 72.44 123 ALA A O 1
ATOM 900 N N . MET A 1 124 ? 14.454 -1.418 -18.435 1.00 81.06 124 MET A N 1
ATOM 901 C CA . MET A 1 124 ? 14.893 -0.223 -17.718 1.00 81.06 124 MET A CA 1
ATOM 902 C C . MET A 1 124 ? 15.941 -0.621 -16.685 1.00 81.06 124 MET A C 1
ATOM 904 O O . MET A 1 124 ? 15.814 -1.678 -16.071 1.00 81.06 124 MET A O 1
ATOM 908 N N . THR A 1 125 ? 16.944 0.231 -16.472 1.00 85.00 125 THR A N 1
ATOM 909 C CA . THR A 1 125 ? 17.887 0.052 -15.365 1.00 85.00 125 THR A CA 1
ATOM 910 C C . THR A 1 125 ? 17.329 0.642 -14.075 1.00 85.00 125 THR A C 1
ATOM 912 O O . THR A 1 125 ? 16.518 1.580 -14.091 1.00 85.00 125 THR A O 1
ATOM 915 N N . ARG A 1 126 ? 17.811 0.151 -12.935 1.00 84.31 126 ARG A N 1
ATOM 916 C CA . ARG A 1 126 ? 17.432 0.628 -11.605 1.00 84.31 126 ARG A CA 1
ATOM 917 C C . ARG A 1 126 ? 17.614 2.139 -11.462 1.00 84.31 126 ARG A C 1
ATOM 919 O O . ARG A 1 126 ? 16.721 2.811 -10.951 1.00 84.31 126 ARG A O 1
ATOM 926 N N . ALA A 1 127 ? 18.729 2.681 -11.952 1.00 85.38 127 ALA A N 1
ATOM 927 C CA . ALA A 1 127 ? 19.016 4.113 -11.889 1.00 85.38 127 ALA A CA 1
ATOM 928 C C . ALA A 1 127 ? 17.984 4.944 -12.673 1.00 85.38 127 ALA A C 1
ATOM 930 O O . ALA A 1 127 ? 17.442 5.913 -12.145 1.00 85.38 127 ALA A O 1
ATOM 931 N N . THR A 1 128 ? 17.645 4.536 -13.903 1.00 85.62 128 THR A N 1
ATOM 932 C CA . THR A 1 128 ? 16.624 5.224 -14.711 1.00 85.62 128 THR A CA 1
ATOM 933 C C . THR A 1 128 ? 15.234 5.139 -14.075 1.00 85.62 128 THR A C 1
ATOM 935 O O . THR A 1 128 ? 14.474 6.110 -14.130 1.00 85.62 128 THR A O 1
ATOM 938 N N . LEU A 1 129 ? 14.900 4.008 -13.446 1.00 85.12 129 LEU A N 1
ATOM 939 C CA . LEU A 1 129 ? 13.643 3.846 -12.720 1.00 85.12 129 LEU A CA 1
ATOM 940 C C . LEU A 1 129 ? 13.5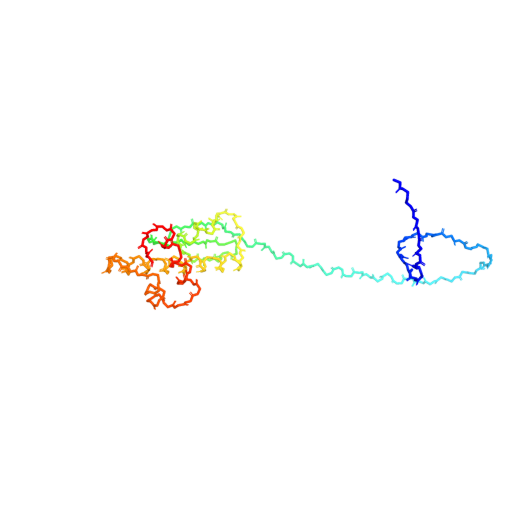71 4.788 -11.510 1.00 85.12 129 LEU A C 1
ATOM 942 O O . LEU A 1 129 ? 12.591 5.519 -11.369 1.00 85.12 129 LEU A O 1
ATOM 946 N N . GLU A 1 130 ? 14.609 4.814 -10.671 1.00 86.06 130 GLU A N 1
ATOM 947 C CA . GLU A 1 130 ? 14.680 5.693 -9.498 1.00 86.06 130 GLU A CA 1
ATOM 948 C C . GLU A 1 130 ? 14.553 7.175 -9.897 1.00 86.06 130 GLU A C 1
ATOM 950 O O . GLU A 1 130 ? 13.769 7.904 -9.288 1.00 86.06 130 GLU A O 1
ATOM 955 N N . THR A 1 131 ? 15.205 7.605 -10.986 1.00 86.25 131 THR A N 1
ATOM 956 C CA . THR A 1 131 ? 15.054 8.965 -11.534 1.00 86.25 131 THR A CA 1
ATOM 957 C C . THR A 1 131 ? 13.618 9.271 -11.986 1.00 86.25 131 THR A C 1
ATOM 959 O O . THR A 1 131 ? 13.113 10.357 -11.706 1.00 86.25 131 THR A O 1
ATOM 962 N N . LYS A 1 132 ? 12.922 8.335 -12.651 1.00 84.44 132 LYS A N 1
ATOM 963 C CA . LYS A 1 132 ? 11.536 8.531 -13.142 1.00 84.44 132 LYS A CA 1
ATOM 964 C C . LYS A 1 132 ? 10.464 8.422 -12.048 1.00 84.44 132 LYS A C 1
ATOM 966 O O . LYS A 1 132 ? 9.367 8.984 -12.176 1.00 84.44 132 LYS A O 1
ATOM 971 N N . LEU A 1 133 ? 10.750 7.691 -10.974 1.00 83.44 133 LEU A N 1
ATOM 972 C CA . LEU A 1 133 ? 9.911 7.655 -9.776 1.00 83.44 133 LEU A CA 1
ATOM 973 C C . LEU A 1 133 ? 10.101 8.913 -8.914 1.00 83.44 133 LEU A C 1
ATOM 975 O O . LEU A 1 133 ? 9.126 9.358 -8.310 1.00 83.44 133 LEU A O 1
ATOM 979 N N . GLY A 1 134 ? 11.296 9.513 -8.962 1.00 78.69 134 GLY A N 1
A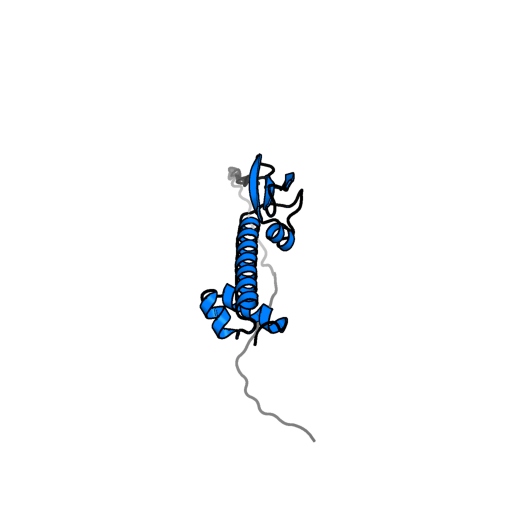TOM 980 C CA . GLY A 1 134 ? 11.764 10.586 -8.088 1.00 78.69 134 GLY A CA 1
ATOM 981 C C . GLY A 1 134 ? 12.576 9.966 -6.954 1.00 78.69 134 GLY A C 1
ATOM 982 O O . GLY A 1 134 ? 12.018 9.190 -6.190 1.00 78.69 134 GLY A O 1
ATOM 983 N N . SER A 1 135 ? 13.875 10.276 -6.872 1.00 76.81 135 SER A N 1
ATOM 984 C CA . SER A 1 135 ? 14.941 9.487 -6.209 1.00 76.81 135 SER A CA 1
ATOM 985 C C . SER A 1 135 ? 14.903 9.373 -4.665 1.00 76.81 135 SER A C 1
ATOM 987 O O . SER A 1 135 ? 15.951 9.344 -4.007 1.00 76.81 135 SER A O 1
ATOM 989 N N . ASP A 1 136 ? 13.712 9.320 -4.073 1.00 83.06 136 ASP A N 1
ATOM 990 C CA . ASP A 1 136 ? 13.462 9.170 -2.645 1.00 83.06 136 ASP A CA 1
ATOM 991 C C . ASP A 1 136 ? 13.716 7.729 -2.145 1.00 83.06 136 ASP A C 1
ATOM 993 O O . ASP A 1 136 ? 14.081 6.813 -2.890 1.00 83.06 136 ASP A O 1
ATOM 997 N N . ALA A 1 137 ? 13.535 7.514 -0.840 1.00 82.75 137 ALA A N 1
ATOM 998 C CA . ALA A 1 137 ? 13.720 6.197 -0.234 1.00 82.75 137 ALA A CA 1
ATOM 999 C C . ALA A 1 137 ? 12.735 5.136 -0.769 1.00 82.75 137 ALA A C 1
ATOM 1001 O O . ALA A 1 137 ? 13.080 3.954 -0.800 1.00 82.75 137 ALA A O 1
ATOM 1002 N N . ARG A 1 138 ? 11.532 5.531 -1.212 1.00 81.06 138 ARG A N 1
ATOM 1003 C CA . ARG A 1 138 ? 10.495 4.614 -1.714 1.00 81.06 138 ARG A CA 1
ATOM 1004 C C . ARG A 1 138 ? 10.789 4.182 -3.143 1.00 81.06 138 ARG A C 1
ATOM 1006 O O . ARG A 1 138 ? 10.669 2.998 -3.444 1.00 81.06 138 ARG A O 1
ATOM 1013 N N . ALA A 1 139 ? 11.243 5.097 -3.998 1.00 81.94 139 ALA A N 1
ATOM 1014 C CA . ALA A 1 139 ? 11.759 4.792 -5.326 1.00 81.94 139 ALA A CA 1
ATOM 1015 C C . ALA A 1 139 ? 12.939 3.817 -5.245 1.00 81.94 139 ALA A C 1
ATOM 1017 O O . ALA A 1 139 ? 12.939 2.807 -5.943 1.00 81.94 139 ALA A O 1
ATOM 1018 N N . LYS A 1 140 ? 13.878 4.050 -4.317 1.00 85.94 140 LYS A N 1
ATOM 1019 C CA . LYS A 1 140 ? 15.011 3.145 -4.052 1.00 85.94 140 LYS A CA 1
ATOM 1020 C C . LYS A 1 140 ? 14.578 1.764 -3.570 1.00 85.94 140 LYS A C 1
ATOM 1022 O O . LYS A 1 140 ? 15.088 0.757 -4.056 1.00 85.94 140 LYS A O 1
ATOM 1027 N N . GLN A 1 141 ? 13.620 1.702 -2.645 1.00 86.12 141 GLN A N 1
ATOM 1028 C CA . GLN A 1 141 ? 13.057 0.439 -2.161 1.00 86.12 141 GLN A CA 1
ATOM 1029 C C . GLN A 1 141 ? 12.304 -0.312 -3.274 1.00 86.12 141 GLN A C 1
ATOM 1031 O O . GLN A 1 141 ? 12.440 -1.526 -3.398 1.00 86.12 141 GLN A O 1
ATOM 1036 N N . THR A 1 142 ? 11.566 0.413 -4.118 1.00 85.62 142 THR A N 1
ATOM 1037 C CA . THR A 1 142 ? 10.841 -0.129 -5.277 1.00 85.62 142 THR A CA 1
ATOM 1038 C C . THR A 1 142 ? 11.814 -0.673 -6.325 1.00 85.62 142 THR A C 1
ATOM 1040 O O . THR A 1 142 ? 11.669 -1.812 -6.755 1.00 85.62 142 THR A O 1
ATOM 1043 N N . GLY A 1 143 ? 12.853 0.089 -6.683 1.00 85.62 143 GLY A N 1
ATOM 1044 C CA . GLY A 1 143 ? 13.906 -0.347 -7.602 1.00 85.62 143 GLY A CA 1
ATOM 1045 C C . GLY A 1 143 ? 14.655 -1.580 -7.095 1.00 85.62 143 GLY A C 1
ATOM 1046 O O . GLY A 1 143 ? 14.840 -2.530 -7.848 1.00 85.62 143 GLY A O 1
ATOM 1047 N N . ALA A 1 144 ? 15.008 -1.619 -5.806 1.00 86.88 144 ALA A N 1
ATOM 1048 C CA . ALA A 1 144 ? 15.630 -2.793 -5.194 1.00 86.88 144 ALA A CA 1
ATOM 1049 C C . ALA A 1 144 ? 14.718 -4.035 -5.230 1.00 86.88 144 ALA A C 1
ATOM 1051 O O . ALA A 1 144 ? 15.191 -5.126 -5.540 1.00 86.88 144 ALA A O 1
ATOM 1052 N N . ALA A 1 145 ? 13.415 -3.879 -4.968 1.00 86.12 145 ALA A N 1
ATOM 1053 C CA . ALA A 1 145 ? 12.453 -4.975 -5.071 1.00 86.12 145 ALA A CA 1
ATOM 1054 C C . ALA A 1 145 ? 12.315 -5.494 -6.514 1.00 86.12 145 ALA A C 1
ATOM 1056 O O . ALA A 1 145 ? 12.243 -6.701 -6.724 1.00 86.12 145 ALA A O 1
ATOM 1057 N N . LEU A 1 146 ? 12.317 -4.609 -7.513 1.00 87.00 146 LEU A N 1
ATOM 1058 C CA . LEU A 1 146 ? 12.201 -4.988 -8.926 1.00 87.00 146 LEU A CA 1
ATOM 1059 C C . LEU A 1 146 ? 13.455 -5.703 -9.447 1.00 87.00 146 LEU A C 1
ATOM 1061 O O . LEU A 1 146 ? 13.326 -6.688 -10.170 1.00 87.00 146 LEU A O 1
ATOM 1065 N N . VAL A 1 147 ? 14.648 -5.277 -9.015 1.00 89.25 147 VAL A N 1
ATOM 1066 C CA . VAL A 1 147 ? 15.907 -5.998 -9.277 1.00 89.25 147 VAL A CA 1
ATOM 1067 C C . VAL A 1 147 ? 15.893 -7.380 -8.618 1.00 89.25 147 VAL A C 1
ATOM 1069 O O 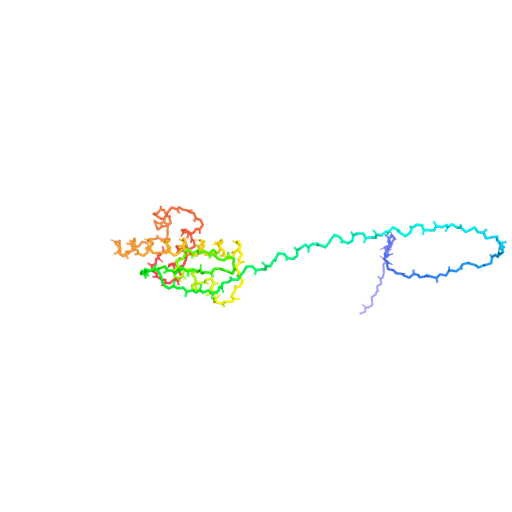. VAL A 1 147 ? 16.220 -8.370 -9.263 1.00 89.25 147 VAL A O 1
ATOM 1072 N N . ALA A 1 148 ? 15.439 -7.485 -7.364 1.00 87.75 148 ALA A N 1
ATOM 1073 C CA . ALA A 1 148 ? 15.347 -8.768 -6.658 1.00 87.75 148 ALA A CA 1
ATOM 1074 C C . ALA A 1 148 ? 14.360 -9.765 -7.303 1.00 87.75 148 ALA A C 1
ATOM 1076 O O . ALA A 1 148 ? 14.516 -10.970 -7.127 1.00 87.75 148 ALA A O 1
ATOM 1077 N N . ASN A 1 149 ? 13.368 -9.279 -8.059 1.00 85.88 149 ASN A N 1
ATOM 1078 C CA . ASN A 1 149 ? 12.444 -10.105 -8.846 1.00 85.88 149 ASN A CA 1
ATOM 1079 C C . ASN A 1 149 ? 12.898 -10.304 -10.311 1.00 85.88 149 ASN A C 1
ATOM 1081 O O . ASN A 1 149 ? 12.181 -10.927 -11.090 1.00 85.88 149 ASN A O 1
ATOM 1085 N N . GLY A 1 150 ? 14.071 -9.788 -10.702 1.00 84.94 150 GLY A N 1
ATOM 1086 C CA . GLY A 1 150 ? 14.630 -9.934 -12.051 1.00 84.94 150 GLY A CA 1
ATOM 1087 C C . GLY A 1 150 ? 13.939 -9.100 -13.138 1.00 84.94 150 GLY A C 1
ATOM 1088 O O . GLY A 1 150 ? 14.105 -9.389 -14.319 1.00 84.94 150 GLY A O 1
ATOM 1089 N N . TRP A 1 151 ? 13.147 -8.087 -12.771 1.00 84.12 1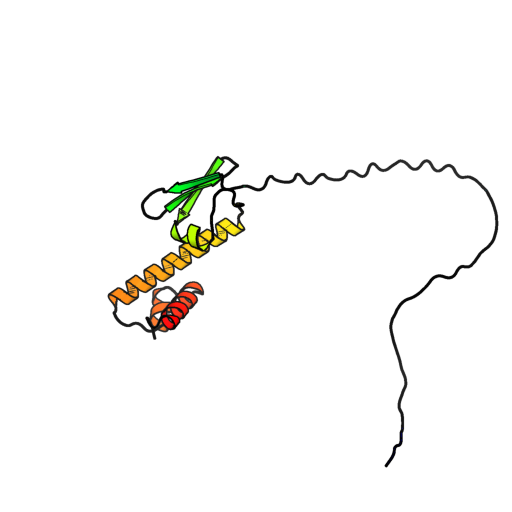51 TRP A N 1
ATOM 1090 C CA . TRP A 1 151 ? 12.376 -7.264 -13.722 1.00 84.12 151 TRP A CA 1
ATOM 1091 C C . TRP A 1 151 ? 13.139 -6.020 -14.207 1.00 84.12 151 TRP A C 1
ATOM 1093 O O . TRP A 1 151 ? 12.722 -5.363 -15.157 1.00 84.12 151 TRP A O 1
ATOM 1103 N N . VAL A 1 152 ? 14.228 -5.667 -13.523 1.00 85.88 152 VAL A N 1
ATOM 1104 C CA . VAL A 1 152 ? 15.054 -4.468 -13.728 1.00 85.88 152 VAL A CA 1
ATOM 1105 C C . VAL A 1 152 ? 16.513 -4.855 -13.472 1.00 85.88 152 VAL A C 1
ATOM 1107 O O . VAL A 1 152 ? 16.767 -5.675 -12.589 1.00 85.88 152 VAL A O 1
ATOM 1110 N N . SER A 1 153 ? 17.456 -4.268 -14.218 1.00 79.12 153 SER A N 1
ATOM 1111 C CA . SER A 1 153 ? 18.910 -4.449 -14.045 1.00 79.12 153 SER A CA 1
ATOM 1112 C C . SER A 1 153 ? 19.595 -3.290 -13.317 1.00 79.12 153 SER A C 1
ATOM 1114 O O . SER A 1 153 ? 19.208 -2.118 -13.534 1.00 79.12 153 SER A O 1
#